Protein AF-A0A0M8ZTV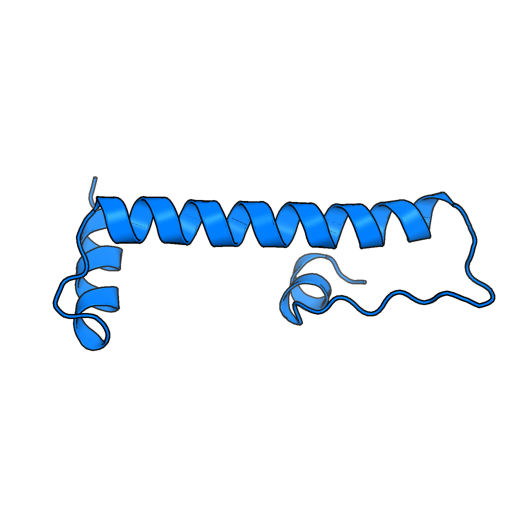9-F1 (afdb_monomer)

Radius of gyration: 16.62 Å; Cα contacts (8 Å, |Δi|>4): 33; chains: 1; bounding box: 37×22×38 Å

pLDDT: mean 82.73, std 12.87, range [54.56, 96.12]

Solvent-accessible surface area (backbone atoms only — not comparable to full-atom values): 4185 Å² total; per-residue (Å²): 117,72,69,59,56,55,50,32,58,59,43,30,77,82,37,75,84,47,41,72,64,55,52,53,52,50,54,48,51,54,52,53,53,50,51,56,53,50,48,53,52,51,50,47,69,69,66,68,56,80,84,84,64,83,78,77,71,90,53,72,63,55,45,74,78,61,70,113

Sequence (68 aa):
NVAHNKLIRKCKEKYPAANKEFITKKIYTMRCNFQREFKKVQSLKRSGNFADDVYVPKLYYIEIHHGL

Organism: NCBI:txid166423

Mean predicted aligned error: 7.48 Å

Structure (mmCIF, N/CA/C/O backbone):
data_AF-A0A0M8ZTV9-F1
#
_entry.id   AF-A0A0M8ZTV9-F1
#
loop_
_atom_site.group_PDB
_atom_site.id
_atom_site.type_symbol
_atom_site.label_atom_id
_atom_site.label_alt_id
_atom_site.label_comp_id
_atom_site.label_asym_id
_atom_site.label_entity_id
_atom_site.label_seq_id
_atom_site.pdbx_PDB_ins_code
_atom_site.Cartn_x
_atom_site.Cartn_y
_atom_site.Cartn_z
_atom_site.occupancy
_atom_site.B_iso_or_equiv
_atom_site.auth_seq_id
_atom_site.auth_comp_id
_atom_site.auth_asym_id
_atom_site.auth_atom_id
_atom_site.pdbx_PDB_model_num
ATOM 1 N N . ASN A 1 1 ? -9.729 14.564 9.776 1.00 65.38 1 ASN A N 1
ATOM 2 C CA . ASN A 1 1 ? -9.104 14.165 8.492 1.00 65.38 1 ASN A CA 1
ATOM 3 C C . ASN A 1 1 ? -10.002 13.129 7.799 1.00 65.38 1 ASN A C 1
ATOM 5 O O . ASN A 1 1 ? -9.937 11.949 8.125 1.00 65.38 1 ASN A O 1
ATOM 9 N N . VAL A 1 2 ? -10.920 13.577 6.933 1.00 84.38 2 VAL A N 1
ATOM 10 C CA . VAL A 1 2 ? -12.065 12.782 6.421 1.00 84.38 2 VAL A CA 1
ATOM 11 C C . VAL A 1 2 ? -11.626 11.594 5.550 1.00 84.38 2 VAL A C 1
ATOM 13 O O . VAL A 1 2 ? -12.186 10.502 5.655 1.00 84.38 2 VAL A O 1
ATOM 16 N N . ALA A 1 3 ? -10.568 11.766 4.752 1.00 87.12 3 ALA A N 1
ATOM 17 C CA . ALA A 1 3 ? -10.052 10.726 3.860 1.00 87.12 3 ALA A CA 1
ATOM 18 C C . ALA A 1 3 ? -9.544 9.482 4.616 1.00 87.12 3 ALA A C 1
ATOM 20 O O . ALA A 1 3 ? -9.819 8.353 4.210 1.00 87.12 3 ALA A O 1
ATOM 21 N N . HIS A 1 4 ? -8.864 9.676 5.752 1.00 86.50 4 HIS A N 1
ATOM 22 C CA . HIS A 1 4 ? -8.367 8.570 6.578 1.00 86.50 4 HIS A CA 1
ATOM 23 C C . HIS A 1 4 ? -9.505 7.720 7.144 1.00 86.50 4 HIS A C 1
ATOM 25 O O . HIS A 1 4 ? -9.427 6.496 7.107 1.00 86.50 4 HIS A O 1
ATOM 31 N N . ASN A 1 5 ? -10.586 8.346 7.611 1.00 90.25 5 ASN A N 1
ATOM 32 C CA . ASN A 1 5 ? -11.726 7.616 8.167 1.00 90.25 5 ASN A CA 1
ATOM 33 C C . ASN A 1 5 ? -12.425 6.762 7.099 1.00 90.25 5 ASN A C 1
ATOM 35 O O . ASN A 1 5 ? -12.795 5.618 7.368 1.00 90.25 5 ASN A O 1
ATOM 39 N N . LYS A 1 6 ? -12.539 7.277 5.866 1.00 94.25 6 LYS A N 1
ATOM 40 C CA . LYS A 1 6 ? -13.082 6.521 4.726 1.00 94.25 6 LYS A CA 1
ATOM 41 C C . LYS A 1 6 ? -12.222 5.292 4.402 1.00 94.25 6 LYS A C 1
ATOM 43 O O . LYS A 1 6 ? -12.767 4.209 4.201 1.00 94.25 6 LYS A O 1
ATOM 48 N N . LEU A 1 7 ? -10.898 5.452 4.414 1.00 92.62 7 LEU A N 1
ATOM 49 C CA . LEU A 1 7 ? -9.928 4.368 4.220 1.00 92.62 7 LEU A CA 1
ATOM 50 C C . LEU A 1 7 ? -9.989 3.318 5.332 1.00 92.62 7 LEU A C 1
ATOM 52 O O . LEU A 1 7 ? -10.048 2.130 5.033 1.00 92.62 7 LEU A O 1
ATOM 56 N N . ILE A 1 8 ? -10.039 3.740 6.600 1.00 94.31 8 ILE A N 1
ATOM 57 C CA . ILE A 1 8 ? -10.176 2.825 7.743 1.00 94.31 8 ILE A CA 1
ATOM 58 C C . ILE A 1 8 ? -11.445 1.988 7.590 1.00 94.31 8 ILE A C 1
ATOM 60 O O . ILE A 1 8 ? -11.373 0.766 7.683 1.00 94.31 8 ILE A O 1
ATOM 64 N N . ARG A 1 9 ? -12.592 2.620 7.299 1.00 94.81 9 ARG A N 1
ATOM 65 C CA . ARG A 1 9 ? -13.861 1.907 7.093 1.00 94.81 9 ARG A CA 1
ATOM 66 C C . ARG A 1 9 ? -13.743 0.860 5.987 1.00 94.81 9 ARG A C 1
ATOM 68 O O . ARG A 1 9 ? -14.159 -0.273 6.188 1.00 94.81 9 ARG A O 1
ATOM 75 N N . LYS A 1 10 ? -13.124 1.219 4.859 1.00 94.75 10 LYS A N 1
ATOM 76 C CA . LYS A 1 10 ? -12.929 0.296 3.737 1.00 94.75 10 LYS A CA 1
ATOM 77 C C . LYS A 1 10 ? -12.001 -0.863 4.098 1.00 94.75 10 LYS A C 1
ATOM 79 O O . LYS A 1 10 ? -12.279 -2.004 3.758 1.00 94.75 10 LYS A O 1
ATOM 84 N N . CYS A 1 11 ? -10.913 -0.598 4.818 1.00 93.88 11 CYS A N 1
ATOM 85 C CA . CYS A 1 11 ? -10.007 -1.654 5.259 1.00 93.88 11 CYS A CA 1
ATOM 86 C C . CYS A 1 11 ? -10.635 -2.574 6.304 1.00 93.88 11 CYS A C 1
ATOM 88 O O . CYS A 1 11 ? -10.317 -3.759 6.293 1.00 93.88 11 CYS A O 1
ATOM 90 N N . LYS A 1 12 ? -11.544 -2.071 7.148 1.00 96.12 12 LYS A N 1
ATOM 91 C CA . LYS A 1 12 ? -12.272 -2.885 8.130 1.00 96.12 12 LYS A CA 1
ATOM 92 C C . LYS A 1 12 ? -13.146 -3.972 7.511 1.00 96.12 12 LYS A C 1
ATOM 94 O O . LYS A 1 12 ? -13.339 -4.991 8.159 1.00 96.12 12 LYS A O 1
ATOM 99 N N . GLU A 1 13 ? -13.584 -3.808 6.261 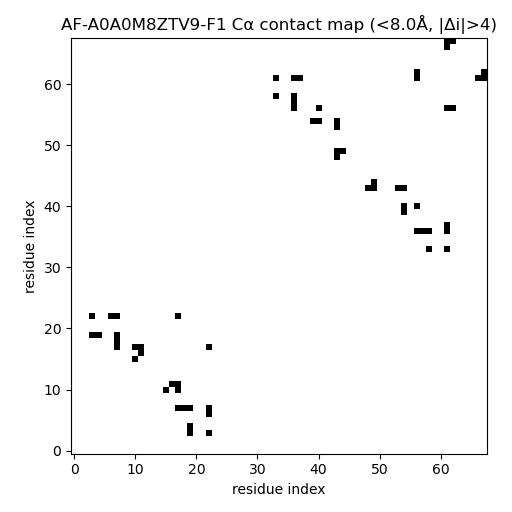1.00 95.88 13 GLU A N 1
ATOM 100 C CA . GLU A 1 13 ? -14.305 -4.858 5.521 1.00 95.88 13 GLU A CA 1
ATOM 101 C C . GLU A 1 13 ? -13.480 -6.152 5.387 1.00 95.88 13 GLU A C 1
ATOM 103 O O . GLU A 1 13 ? -14.048 -7.236 5.334 1.00 95.88 13 GLU A O 1
ATOM 108 N N . LYS A 1 14 ? -12.142 -6.053 5.354 1.00 94.75 14 LYS A N 1
ATOM 109 C CA . LYS A 1 14 ? -11.230 -7.206 5.216 1.00 94.75 14 LYS A CA 1
ATOM 110 C C . LYS A 1 14 ? -10.339 -7.435 6.438 1.00 94.75 14 LYS A C 1
ATOM 112 O O . LYS A 1 14 ? -9.917 -8.556 6.700 1.00 94.75 14 LYS A O 1
ATOM 117 N N . TYR A 1 15 ? -10.038 -6.374 7.176 1.00 93.94 15 TYR A N 1
ATOM 118 C CA . TYR A 1 15 ? -9.172 -6.372 8.348 1.00 93.94 15 TYR A CA 1
ATOM 119 C C . TYR A 1 15 ? -9.907 -5.666 9.493 1.00 93.94 15 TYR A C 1
ATOM 121 O O . TYR A 1 15 ? -9.730 -4.460 9.668 1.00 93.94 15 TYR A O 1
ATOM 129 N N . PRO A 1 16 ? -10.725 -6.376 10.288 1.00 94.56 16 PRO A N 1
ATOM 130 C CA . PRO A 1 16 ? -11.577 -5.762 11.314 1.00 94.56 16 PRO A CA 1
ATOM 131 C C . PRO A 1 16 ? -10.813 -4.894 12.329 1.00 94.56 16 PRO A C 1
ATOM 133 O O . PRO A 1 16 ? -11.315 -3.864 12.780 1.00 94.56 16 PRO A O 1
ATOM 136 N N . ALA A 1 17 ? -9.562 -5.263 12.624 1.00 93.88 17 ALA A N 1
ATOM 137 C CA . ALA A 1 17 ? -8.655 -4.532 13.510 1.00 93.88 17 ALA A CA 1
ATOM 138 C C . ALA A 1 17 ? -7.970 -3.310 12.856 1.00 93.88 17 ALA A C 1
ATOM 140 O O . ALA A 1 17 ? -7.129 -2.665 13.482 1.00 93.88 17 ALA A O 1
ATOM 141 N N . ALA A 1 18 ? -8.292 -2.974 11.600 1.00 93.75 18 ALA A N 1
ATOM 142 C CA . ALA A 1 18 ? -7.690 -1.840 10.911 1.00 93.75 18 ALA A CA 1
ATOM 143 C C . ALA A 1 18 ? -7.967 -0.533 11.667 1.00 93.75 18 ALA A C 1
ATOM 145 O O . ALA A 1 18 ? -9.113 -0.127 11.887 1.00 93.75 18 ALA A O 1
ATOM 146 N N . ASN A 1 19 ? -6.884 0.145 12.030 1.00 94.12 19 ASN A N 1
ATOM 147 C CA . ASN A 1 19 ? -6.886 1.425 12.717 1.00 94.12 19 ASN A CA 1
ATOM 148 C C . ASN A 1 19 ? -6.076 2.460 11.912 1.00 94.12 19 ASN A C 1
ATOM 150 O O . ASN A 1 19 ? -5.577 2.193 10.815 1.00 94.12 19 ASN A O 1
ATOM 154 N N . LYS A 1 20 ? -5.959 3.678 12.443 1.00 93.31 20 LYS A N 1
ATOM 155 C CA . LYS A 1 20 ? -5.237 4.768 11.772 1.00 93.31 20 LYS A CA 1
ATOM 156 C C . LYS A 1 20 ? -3.766 4.426 11.515 1.00 93.31 20 LYS A C 1
ATOM 158 O O . LYS A 1 20 ? -3.249 4.747 10.445 1.00 93.31 20 LYS A O 1
ATOM 163 N N . GLU A 1 21 ? -3.108 3.780 12.470 1.00 94.19 21 GLU A N 1
ATOM 164 C CA . GLU A 1 21 ? -1.707 3.375 12.349 1.00 94.19 21 GLU A CA 1
ATOM 165 C C . GLU A 1 21 ? -1.523 2.340 11.235 1.00 94.19 21 GLU A C 1
ATOM 167 O O . GLU A 1 21 ? -0.659 2.509 10.377 1.00 94.19 21 GLU A O 1
ATOM 172 N N . PHE A 1 22 ? -2.403 1.338 11.172 1.00 93.81 22 PHE A N 1
ATOM 173 C CA . PHE A 1 22 ? -2.420 0.332 10.114 1.00 93.81 22 PHE A CA 1
ATOM 174 C C . PHE A 1 22 ? -2.486 0.974 8.724 1.00 93.81 22 PHE A C 1
ATOM 176 O O . PHE A 1 22 ? -1.672 0.658 7.858 1.00 93.81 22 PHE A O 1
ATOM 183 N N . ILE A 1 23 ? -3.412 1.918 8.518 1.00 94.06 23 ILE A N 1
ATOM 184 C CA . ILE A 1 23 ? -3.544 2.642 7.244 1.00 94.06 23 ILE A CA 1
ATOM 185 C C . ILE A 1 23 ? -2.293 3.463 6.940 1.00 94.06 23 ILE A C 1
ATOM 187 O O . ILE A 1 23 ? -1.780 3.410 5.823 1.00 94.06 23 ILE A O 1
ATOM 191 N N . THR A 1 24 ? -1.781 4.192 7.930 1.00 93.62 24 THR A N 1
ATOM 192 C CA . THR A 1 24 ? -0.604 5.055 7.766 1.00 93.62 24 THR A CA 1
ATOM 193 C C . THR A 1 24 ? 0.614 4.227 7.358 1.00 93.62 24 THR A C 1
ATOM 195 O O . THR A 1 24 ? 1.273 4.533 6.361 1.00 93.62 24 THR A O 1
ATOM 198 N N . LYS A 1 25 ? 0.857 3.115 8.062 1.00 95.12 25 LYS A N 1
ATOM 199 C CA . LYS A 1 25 ? 1.919 2.156 7.751 1.00 95.12 25 LYS A CA 1
ATOM 200 C C . LYS A 1 25 ? 1.718 1.538 6.372 1.00 95.12 25 LYS A C 1
ATOM 202 O O . LYS A 1 25 ? 2.664 1.466 5.595 1.00 95.12 25 LYS A O 1
ATOM 207 N N . LYS A 1 26 ? 0.489 1.149 6.023 1.00 92.94 26 LYS A N 1
ATOM 208 C CA . LYS A 1 26 ? 0.185 0.537 4.724 1.00 92.94 26 LYS A CA 1
ATOM 209 C C . LYS A 1 26 ? 0.464 1.487 3.559 1.00 92.94 26 LYS A C 1
ATOM 211 O O . LYS A 1 26 ? 1.129 1.083 2.607 1.00 92.94 26 LYS A O 1
ATOM 216 N N . ILE A 1 27 ? 0.008 2.737 3.655 1.00 93.75 27 ILE A N 1
ATOM 217 C CA . ILE A 1 27 ? 0.266 3.781 2.651 1.00 93.75 27 ILE A CA 1
ATOM 218 C C . ILE A 1 27 ? 1.770 4.021 2.521 1.00 93.75 27 ILE A C 1
ATOM 220 O O . ILE A 1 27 ? 2.292 4.071 1.407 1.00 93.75 27 ILE A O 1
ATOM 224 N N . TYR A 1 28 ? 2.473 4.139 3.649 1.00 95.19 28 TYR A N 1
ATOM 225 C CA . TYR A 1 28 ? 3.919 4.325 3.654 1.00 95.19 28 TYR A CA 1
ATOM 226 C C . TYR A 1 28 ? 4.641 3.169 2.949 1.00 95.19 28 TYR A C 1
ATOM 228 O O . TYR A 1 28 ? 5.402 3.404 2.012 1.00 95.19 28 TYR A O 1
ATOM 236 N N . THR A 1 29 ? 4.343 1.919 3.314 1.00 94.38 29 THR A N 1
ATOM 237 C CA . THR A 1 29 ? 4.933 0.733 2.678 1.00 94.38 29 THR A CA 1
ATOM 238 C C . THR A 1 29 ? 4.667 0.699 1.173 1.00 94.38 29 THR A C 1
ATOM 240 O O . THR A 1 29 ? 5.591 0.448 0.403 1.00 94.38 29 THR A O 1
ATOM 243 N N . MET A 1 30 ? 3.437 0.990 0.736 1.00 91.88 30 MET A N 1
ATOM 244 C CA . MET A 1 30 ? 3.093 1.036 -0.691 1.00 91.88 30 MET A CA 1
ATOM 245 C C . MET A 1 30 ? 3.919 2.085 -1.445 1.00 91.88 30 MET A C 1
ATOM 247 O O . MET A 1 30 ? 4.493 1.778 -2.490 1.00 91.88 30 MET A O 1
ATOM 251 N N . ARG A 1 31 ? 4.047 3.295 -0.887 1.00 92.06 31 ARG A N 1
ATOM 252 C CA . ARG A 1 31 ? 4.858 4.375 -1.470 1.00 92.06 31 ARG A CA 1
ATOM 253 C C . ARG A 1 31 ? 6.338 4.008 -1.539 1.00 92.06 31 ARG A C 1
ATOM 255 O O . ARG A 1 31 ? 6.961 4.202 -2.579 1.00 92.06 31 ARG A O 1
ATOM 262 N N . CYS A 1 32 ? 6.901 3.471 -0.459 1.00 94.31 32 CYS A N 1
ATOM 263 C CA . CYS A 1 32 ? 8.312 3.092 -0.412 1.00 94.31 32 CYS A CA 1
ATOM 264 C C . CYS A 1 32 ? 8.639 1.967 -1.393 1.00 94.31 32 CYS A C 1
ATOM 266 O O . CYS A 1 32 ? 9.643 2.053 -2.097 1.00 94.31 32 CYS A O 1
ATOM 268 N N . ASN A 1 33 ? 7.796 0.936 -1.467 1.00 91.31 33 ASN A N 1
ATOM 269 C CA . ASN A 1 33 ? 7.999 -0.174 -2.395 1.00 91.31 33 ASN A CA 1
ATOM 270 C C . ASN A 1 33 ? 7.950 0.312 -3.842 1.00 91.31 33 ASN A C 1
ATOM 272 O O . ASN A 1 33 ? 8.854 0.011 -4.616 1.00 91.31 33 ASN A O 1
ATOM 276 N N . PHE A 1 34 ? 6.958 1.140 -4.173 1.00 90.00 34 PHE A N 1
ATOM 277 C CA . PHE A 1 34 ? 6.866 1.759 -5.488 1.00 90.00 34 PHE A CA 1
ATOM 278 C C . PHE A 1 34 ? 8.109 2.582 -5.835 1.00 90.00 34 PHE A C 1
ATOM 280 O O . PHE A 1 34 ? 8.699 2.382 -6.887 1.00 90.00 34 PHE A O 1
ATOM 287 N N . GLN A 1 35 ? 8.559 3.464 -4.938 1.00 90.06 35 GLN A N 1
ATOM 288 C CA . GLN A 1 35 ? 9.740 4.294 -5.187 1.00 90.06 35 GLN A CA 1
ATOM 289 C C . GLN A 1 35 ? 11.015 3.470 -5.386 1.00 90.06 35 GLN A C 1
ATOM 291 O O . GLN A 1 35 ? 11.845 3.828 -6.218 1.00 90.06 35 GLN A O 1
ATOM 296 N N . ARG A 1 36 ? 11.199 2.385 -4.624 1.00 90.19 36 ARG A N 1
ATOM 297 C CA . ARG A 1 36 ? 12.357 1.491 -4.784 1.00 90.19 36 ARG A CA 1
ATOM 298 C C . ARG A 1 36 ? 12.349 0.823 -6.150 1.00 90.19 36 ARG A C 1
ATOM 300 O O . ARG A 1 36 ? 13.370 0.827 -6.827 1.00 90.19 36 ARG A O 1
ATOM 307 N N . GLU A 1 37 ? 11.207 0.282 -6.551 1.00 88.25 37 GLU A N 1
ATOM 308 C CA . GLU A 1 37 ? 11.058 -0.378 -7.846 1.00 88.25 37 GLU A CA 1
ATOM 309 C C . GLU A 1 37 ? 11.199 0.618 -9.006 1.00 88.25 37 GLU A C 1
ATOM 311 O O . GLU A 1 37 ? 11.964 0.373 -9.935 1.00 88.25 37 GLU A O 1
ATOM 316 N N . PHE A 1 38 ? 10.582 1.796 -8.903 1.00 87.00 38 PHE A N 1
ATOM 317 C CA . PHE A 1 38 ? 10.722 2.864 -9.892 1.00 87.00 38 PHE A CA 1
ATOM 318 C C . PHE A 1 38 ? 12.178 3.325 -10.052 1.00 87.00 38 PHE A C 1
ATOM 320 O O . PHE A 1 38 ? 12.640 3.555 -11.164 1.00 87.00 38 PHE A O 1
ATOM 327 N N . LYS A 1 39 ? 12.950 3.411 -8.961 1.00 87.56 39 LYS A N 1
ATOM 328 C CA . LYS A 1 39 ? 14.381 3.747 -9.038 1.00 87.56 39 LYS A CA 1
ATOM 329 C C . LYS A 1 39 ? 15.193 2.715 -9.817 1.00 87.56 39 LYS A C 1
ATOM 331 O O . LYS A 1 39 ? 16.091 3.119 -10.546 1.00 87.56 39 LYS A O 1
ATOM 336 N N . LYS A 1 40 ? 14.890 1.419 -9.690 1.00 85.75 40 LYS A N 1
ATOM 337 C CA . L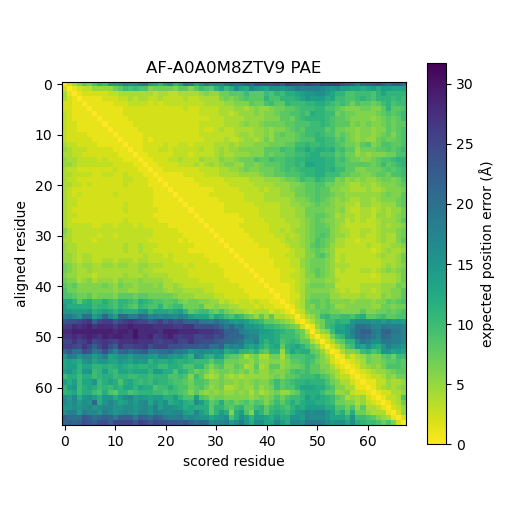YS A 1 40 ? 15.575 0.362 -10.458 1.00 85.75 40 LYS A CA 1
ATOM 338 C C . LYS A 1 40 ? 15.310 0.516 -11.951 1.00 85.75 40 LYS A C 1
ATOM 340 O O . LYS A 1 40 ? 16.250 0.564 -12.735 1.00 85.75 40 LYS A O 1
ATOM 345 N N . VAL A 1 41 ? 14.041 0.708 -12.306 1.00 82.94 41 VAL A N 1
ATOM 346 C CA . VAL A 1 41 ? 13.604 0.991 -13.678 1.00 82.94 41 VAL A CA 1
ATOM 347 C C . VAL A 1 41 ? 14.327 2.213 -14.250 1.00 82.94 41 VAL A C 1
ATOM 349 O O . VAL A 1 41 ? 14.927 2.146 -15.319 1.00 82.94 41 VAL A O 1
ATOM 352 N N . GLN A 1 42 ? 14.331 3.324 -13.511 1.00 83.75 42 GLN A N 1
ATOM 353 C CA . GLN A 1 42 ? 15.006 4.549 -13.938 1.00 83.75 42 GLN A CA 1
ATOM 354 C C . GLN A 1 42 ? 16.524 4.375 -14.047 1.00 83.75 42 GLN A C 1
ATOM 356 O O . GLN A 1 42 ? 17.144 4.975 -14.922 1.00 83.75 42 GLN A O 1
ATOM 361 N N . SER A 1 43 ? 17.133 3.577 -13.166 1.00 83.56 43 SER A N 1
ATOM 362 C CA . SER A 1 43 ? 18.567 3.283 -13.209 1.00 83.56 43 SER A CA 1
ATOM 363 C C . SER A 1 43 ? 18.952 2.570 -14.501 1.00 83.56 43 SER A C 1
ATOM 365 O O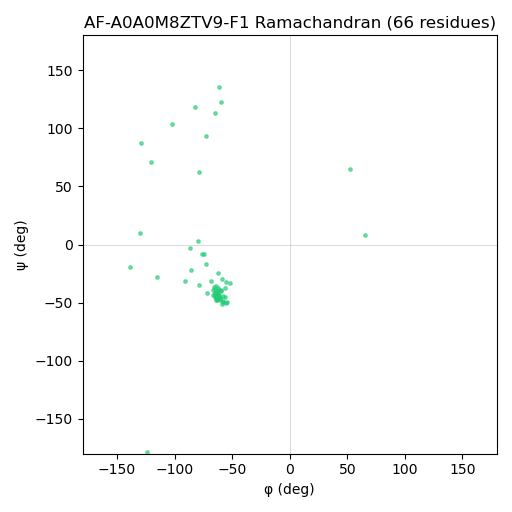 . SER A 1 43 ? 19.959 2.927 -15.099 1.00 83.56 43 SER A O 1
ATOM 367 N N . LEU A 1 44 ? 18.136 1.617 -14.952 1.00 76.12 44 LEU A N 1
ATOM 368 C CA . LEU A 1 44 ? 18.376 0.876 -16.193 1.00 76.12 44 LEU A CA 1
ATOM 369 C C . LEU A 1 44 ? 18.143 1.732 -17.431 1.00 76.12 44 LEU A C 1
ATOM 371 O O . LEU A 1 44 ? 18.962 1.722 -18.344 1.00 76.12 44 LEU A 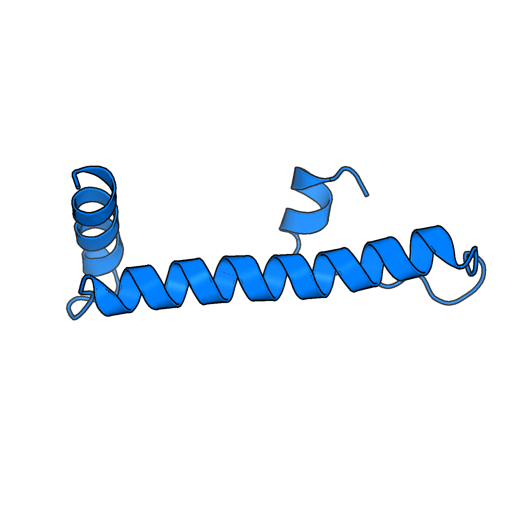O 1
ATOM 375 N N . LYS A 1 45 ? 17.080 2.552 -17.428 1.00 76.56 45 LYS A N 1
ATOM 376 C CA . LYS A 1 45 ? 16.854 3.544 -18.492 1.00 76.56 45 LYS A CA 1
ATOM 377 C C . LYS A 1 45 ? 18.050 4.495 -18.638 1.00 76.56 45 LYS A C 1
ATOM 379 O O . LYS A 1 45 ? 18.394 4.871 -19.751 1.00 76.56 45 LYS A O 1
ATOM 384 N N . ARG A 1 46 ? 18.694 4.881 -17.528 1.00 78.62 46 ARG A N 1
ATOM 385 C CA . ARG A 1 46 ? 19.851 5.796 -17.531 1.00 78.62 46 ARG A CA 1
ATOM 386 C C . ARG A 1 46 ? 21.170 5.140 -17.915 1.00 78.62 46 ARG A C 1
ATOM 388 O O . ARG A 1 46 ? 21.998 5.817 -18.511 1.00 78.62 46 ARG A O 1
ATOM 395 N N . SER A 1 47 ? 21.399 3.882 -17.544 1.00 72.12 47 SER A N 1
ATOM 396 C CA . SER A 1 47 ? 22.680 3.215 -17.799 1.00 72.12 47 SER A CA 1
ATOM 397 C C . SER A 1 47 ? 22.860 2.774 -19.253 1.00 72.12 47 SER A C 1
ATOM 399 O O . SER A 1 47 ? 23.950 2.336 -19.602 1.00 72.12 47 SER A O 1
ATOM 401 N N . GLY A 1 48 ? 21.826 2.876 -20.101 1.00 61.19 48 GLY A N 1
ATOM 402 C CA . GLY A 1 48 ? 21.906 2.511 -21.521 1.00 61.19 48 GLY A CA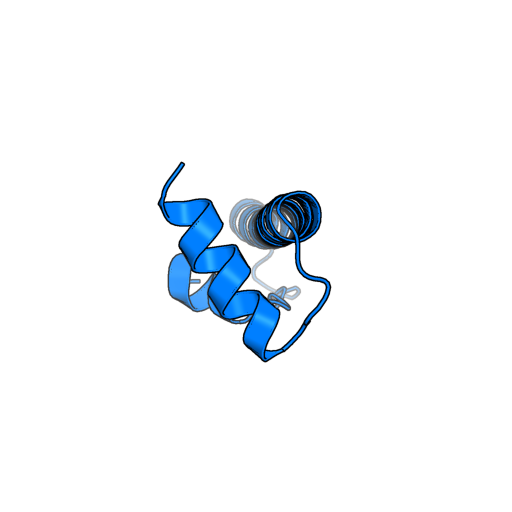 1
ATOM 403 C C . GLY A 1 48 ? 22.147 1.017 -21.764 1.00 61.19 48 GLY A C 1
ATOM 404 O O . GLY A 1 48 ? 22.365 0.612 -22.902 1.00 61.19 48 GLY A O 1
ATOM 405 N N . ASN A 1 49 ? 22.084 0.192 -20.713 1.00 57.06 49 ASN A N 1
ATOM 406 C CA . ASN A 1 49 ? 22.304 -1.251 -20.756 1.00 57.06 49 ASN A CA 1
ATOM 407 C C . ASN A 1 49 ? 21.038 -1.947 -21.284 1.00 57.06 49 ASN A C 1
ATOM 409 O O . ASN A 1 49 ? 20.353 -2.676 -20.577 1.00 57.06 4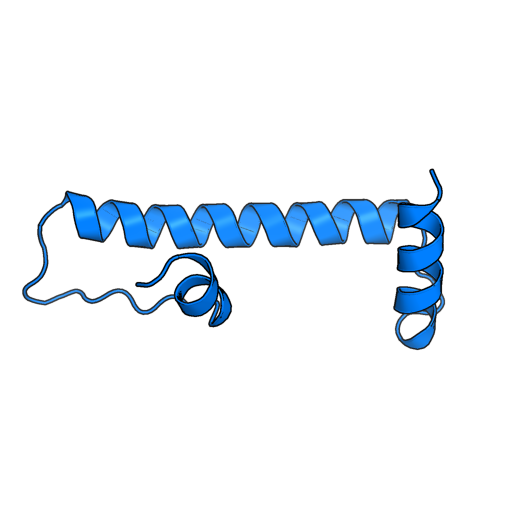9 ASN A O 1
ATOM 413 N N . PHE A 1 50 ? 20.676 -1.632 -22.526 1.00 56.56 50 PHE A N 1
ATOM 414 C CA . PHE A 1 50 ? 19.431 -2.063 -23.162 1.00 56.56 50 PHE A CA 1
ATOM 415 C C . PHE A 1 50 ? 19.543 -3.440 -23.838 1.00 56.56 50 PHE A C 1
ATOM 417 O O . PHE A 1 50 ? 18.559 -3.922 -24.387 1.00 56.56 50 PHE A O 1
ATOM 424 N N . ALA A 1 51 ? 20.732 -4.054 -23.833 1.00 55.16 51 ALA A N 1
ATOM 425 C CA . ALA A 1 51 ? 21.016 -5.224 -24.660 1.00 55.16 51 ALA A CA 1
ATOM 426 C C . ALA A 1 51 ? 20.733 -6.581 -23.984 1.00 55.16 51 ALA A C 1
ATOM 428 O O . ALA A 1 51 ? 20.320 -7.488 -24.694 1.00 55.16 51 ALA A O 1
ATOM 429 N N . ASP A 1 52 ? 20.873 -6.720 -22.654 1.00 55.00 52 ASP A N 1
ATOM 430 C CA . ASP A 1 52 ? 20.744 -8.039 -21.988 1.00 55.00 52 ASP A CA 1
ATOM 431 C C . ASP A 1 52 ? 19.971 -8.061 -20.649 1.00 55.00 52 ASP A C 1
ATOM 433 O O . ASP A 1 52 ? 19.468 -9.112 -20.265 1.00 55.00 52 ASP A O 1
ATOM 437 N N . ASP A 1 53 ? 19.787 -6.930 -19.950 1.00 61.56 53 ASP A N 1
ATOM 438 C CA . ASP A 1 53 ? 19.127 -6.891 -18.627 1.00 61.56 53 ASP A CA 1
ATOM 439 C C . ASP A 1 53 ? 17.869 -6.002 -18.635 1.00 61.56 53 ASP A C 1
ATOM 441 O O . ASP A 1 53 ? 17.807 -4.917 -18.044 1.00 61.56 53 ASP A O 1
ATOM 445 N N . VAL A 1 54 ? 16.813 -6.470 -19.307 1.00 66.25 54 VAL A N 1
ATOM 446 C CA . VAL A 1 54 ? 15.477 -5.868 -19.173 1.00 66.25 54 VAL A CA 1
ATOM 447 C C . VAL A 1 54 ? 14.917 -6.244 -17.800 1.00 66.25 54 VAL A C 1
ATOM 449 O O . VAL A 1 54 ? 14.303 -7.294 -17.614 1.00 66.25 54 VAL A O 1
ATOM 452 N N . TYR A 1 55 ? 15.125 -5.392 -16.796 1.00 70.94 55 TYR A N 1
ATOM 453 C CA . TYR A 1 55 ? 14.464 -5.570 -15.501 1.00 70.94 55 TYR A CA 1
ATOM 454 C C . TYR A 1 55 ? 12.959 -5.402 -15.646 1.00 70.94 55 TYR A C 1
ATOM 456 O O . TYR A 1 55 ? 12.451 -4.298 -15.861 1.00 70.94 55 TYR A O 1
ATOM 464 N N . VAL A 1 56 ? 12.250 -6.502 -15.436 1.00 72.69 56 VAL A N 1
ATOM 465 C CA . VAL A 1 56 ? 10.795 -6.516 -15.360 1.00 72.69 56 VAL A CA 1
ATOM 466 C C . VAL A 1 56 ? 10.373 -6.096 -13.945 1.00 72.69 56 VAL A C 1
ATOM 468 O O . VAL A 1 56 ? 10.723 -6.774 -12.968 1.00 72.69 56 VAL A O 1
ATOM 471 N N . PRO A 1 57 ? 9.634 -4.983 -13.780 1.00 77.56 57 PRO A N 1
ATOM 472 C CA . PRO A 1 57 ? 9.142 -4.565 -12.475 1.00 77.56 57 PRO A CA 1
ATOM 473 C C . PRO A 1 57 ? 8.216 -5.623 -11.874 1.00 77.56 57 PRO A C 1
ATOM 475 O O . PRO A 1 57 ? 7.289 -6.106 -12.515 1.00 77.56 57 PRO A O 1
ATOM 478 N N . LYS A 1 58 ? 8.388 -5.928 -10.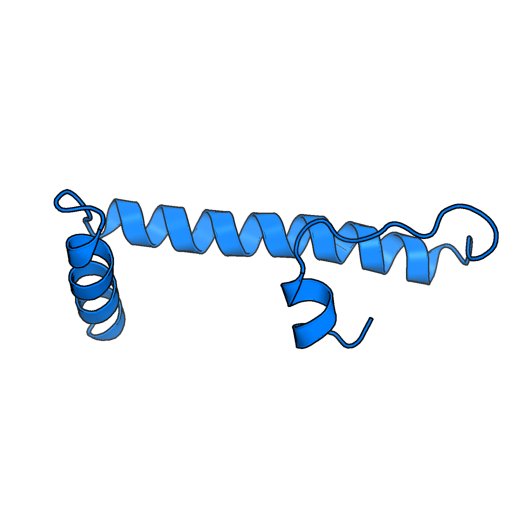585 1.00 78.75 58 LYS A N 1
ATOM 479 C CA . LYS A 1 58 ? 7.495 -6.875 -9.885 1.00 78.75 58 LYS A CA 1
ATOM 480 C C . LYS A 1 58 ? 6.107 -6.295 -9.594 1.00 78.75 58 LYS A C 1
ATOM 482 O O . LYS A 1 58 ? 5.184 -7.026 -9.245 1.00 78.75 58 LYS A O 1
ATOM 487 N N . LEU A 1 59 ? 5.969 -4.972 -9.661 1.00 79.69 59 LEU A N 1
ATOM 488 C CA . LEU A 1 59 ? 4.719 -4.257 -9.416 1.00 79.69 59 LEU A CA 1
ATOM 489 C C . LEU A 1 59 ? 4.116 -3.850 -10.762 1.00 79.69 59 LEU A C 1
ATOM 491 O O . LEU A 1 59 ? 4.557 -2.866 -11.350 1.00 79.69 59 LEU A O 1
ATOM 495 N N . TYR A 1 60 ? 3.075 -4.568 -11.197 1.00 76.31 60 TYR A N 1
ATOM 496 C CA . TYR A 1 60 ? 2.402 -4.344 -12.489 1.00 76.31 60 TYR A CA 1
ATOM 497 C C . TYR A 1 60 ? 1.966 -2.882 -12.707 1.00 76.31 60 TYR A C 1
ATOM 499 O O . TYR A 1 60 ? 1.987 -2.359 -13.813 1.00 76.31 60 TYR A O 1
ATOM 507 N N . TYR A 1 61 ? 1.596 -2.177 -11.634 1.00 77.06 61 TYR A N 1
ATOM 508 C CA . TYR A 1 61 ? 1.101 -0.804 -11.732 1.00 77.06 61 TYR A CA 1
ATOM 509 C C . TYR A 1 61 ? 2.199 0.234 -12.011 1.00 77.06 61 TYR A C 1
ATOM 511 O O . TYR A 1 61 ? 1.884 1.393 -12.269 1.00 77.06 61 TYR A O 1
ATOM 519 N N . ILE A 1 62 ? 3.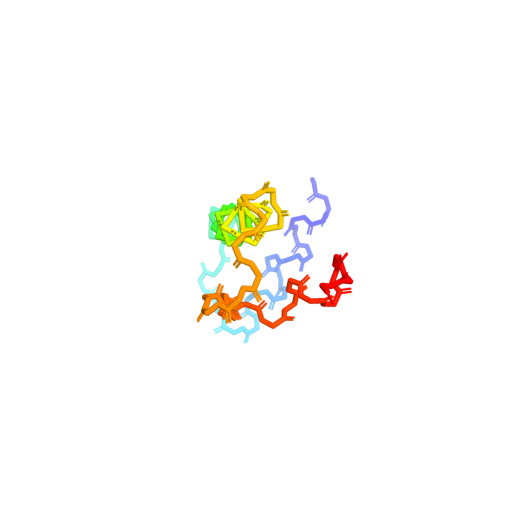480 -0.143 -11.969 1.00 77.75 62 ILE A N 1
ATOM 520 C CA . ILE A 1 62 ? 4.574 0.752 -12.375 1.00 77.75 62 ILE A CA 1
ATOM 521 C C . ILE A 1 62 ? 4.501 1.040 -13.873 1.00 77.75 62 ILE A C 1
ATOM 523 O O . ILE A 1 62 ? 4.678 2.191 -14.268 1.00 77.75 62 ILE A O 1
ATOM 527 N N . GLU A 1 63 ? 4.166 0.032 -14.678 1.00 71.19 63 GLU A N 1
ATOM 528 C CA . GLU A 1 63 ? 3.984 0.173 -16.125 1.00 71.19 63 GLU A CA 1
ATOM 529 C C . GLU A 1 63 ? 2.795 1.092 -16.436 1.00 71.19 63 GLU A C 1
ATOM 531 O O . GLU A 1 63 ? 2.915 2.017 -17.236 1.00 71.19 63 GLU A O 1
ATOM 536 N N . ILE A 1 64 ? 1.681 0.917 -15.714 1.00 73.38 64 ILE A N 1
ATOM 537 C CA . ILE A 1 64 ? 0.442 1.692 -15.902 1.00 73.38 64 ILE A CA 1
ATOM 538 C C . ILE A 1 64 ? 0.632 3.177 -15.564 1.00 73.38 64 ILE A C 1
ATOM 540 O O . ILE A 1 64 ? 0.102 4.044 -16.255 1.00 73.38 64 ILE A O 1
ATOM 544 N N . HIS A 1 65 ? 1.356 3.494 -14.488 1.00 64.94 65 HIS A N 1
ATOM 545 C CA . HIS A 1 65 ? 1.482 4.878 -14.023 1.00 64.94 65 HIS A CA 1
ATOM 546 C C . HIS A 1 65 ? 2.590 5.678 -14.709 1.00 64.94 65 HIS A C 1
ATOM 548 O O . HIS A 1 65 ? 2.536 6.907 -14.681 1.00 64.94 65 HIS A O 1
ATOM 554 N N . HIS A 1 66 ? 3.592 5.016 -15.292 1.00 63.97 66 HIS A N 1
ATOM 555 C CA . HIS A 1 66 ? 4.773 5.696 -15.826 1.00 63.97 66 HIS A CA 1
ATOM 556 C C . HIS A 1 66 ? 5.151 5.315 -17.253 1.00 63.97 66 HIS A C 1
ATOM 558 O O . HIS A 1 66 ? 6.212 5.756 -17.690 1.00 63.97 66 HIS A O 1
ATOM 564 N N . GLY A 1 67 ? 4.290 4.578 -17.969 1.00 56.31 67 GLY A N 1
ATOM 565 C CA . GLY A 1 67 ? 4.450 4.299 -19.398 1.00 56.31 67 GLY A CA 1
ATOM 566 C C . GLY A 1 67 ? 5.833 3.734 -19.678 1.00 56.31 67 GLY A C 1
ATOM 567 O O . GLY A 1 67 ? 6.686 4.430 -20.235 1.00 56.31 67 GLY A O 1
ATOM 568 N N . LEU A 1 68 ? 6.088 2.538 -19.142 1.00 54.56 68 LEU A N 1
ATOM 569 C CA . LEU A 1 68 ? 7.392 1.908 -19.277 1.00 54.56 68 LEU A CA 1
ATOM 570 C C . LEU A 1 68 ? 7.740 1.627 -20.730 1.00 54.56 68 LEU A C 1
ATOM 572 O O . LEU A 1 68 ? 6.873 1.074 -21.436 1.00 54.56 68 LEU A O 1
#

Foldseek 3Di:
DVVLVVVQVVVCVPVVPRDSVNVVVVVVVVVVLLVVLVVVVVVCVVVVVPPPDPDDRPDPCNCVPPVD

Secondary structure (DSSP, 8-state):
-HHHHHHHHHHHTT-TT--HHHHHHHHHHHHHHHHHHHHHHHHHHHHT-TTT-----SSTHHHHHHT-